Protein AF-A0A0G2FFY8-F1 (afdb_monomer)

Structure (mmCIF, N/CA/C/O backbone):
data_AF-A0A0G2FFY8-F1
#
_entry.id   AF-A0A0G2FFY8-F1
#
loop_
_atom_site.group_PDB
_atom_site.id
_atom_site.type_symbol
_atom_site.label_atom_id
_atom_site.label_alt_id
_atom_site.label_comp_id
_atom_site.label_asym_id
_atom_site.label_entity_id
_atom_site.label_seq_id
_atom_site.pdbx_PDB_ins_code
_atom_site.Cartn_x
_atom_site.Cartn_y
_atom_site.Cartn_z
_atom_site.occupancy
_atom_site.B_iso_or_equiv
_atom_site.auth_seq_id
_atom_site.auth_comp_id
_atom_site.auth_asym_id
_atom_site.auth_atom_id
_atom_site.pdbx_PDB_model_num
ATOM 1 N N . MET A 1 1 ? -23.238 0.020 -19.752 1.00 39.06 1 MET A N 1
ATOM 2 C CA . MET A 1 1 ? -22.380 1.046 -19.118 1.00 39.06 1 MET A CA 1
ATOM 3 C C . MET A 1 1 ? -23.199 2.324 -18.996 1.00 39.06 1 MET A C 1
ATOM 5 O O . MET A 1 1 ? -23.355 3.002 -19.997 1.00 39.06 1 MET A O 1
ATOM 9 N N . SER A 1 2 ? -23.805 2.617 -17.840 1.00 44.78 2 SER A N 1
ATOM 10 C CA . SER A 1 2 ? -24.573 3.869 -17.663 1.00 44.78 2 SER A CA 1
ATOM 11 C C . SER A 1 2 ? -24.628 4.350 -16.207 1.00 44.78 2 SER A C 1
ATOM 13 O O . SER A 1 2 ? -25.662 4.823 -15.741 1.00 44.78 2 SER A O 1
ATOM 15 N N . THR A 1 3 ? -23.545 4.201 -15.447 1.00 47.41 3 THR A N 1
ATOM 16 C CA . THR A 1 3 ? -23.545 4.598 -14.030 1.00 47.41 3 THR A CA 1
ATOM 17 C C . THR A 1 3 ? -23.132 6.046 -13.768 1.00 47.41 3 THR A C 1
ATOM 19 O O . THR A 1 3 ? -23.248 6.473 -12.627 1.00 47.41 3 THR A O 1
ATOM 22 N N . TYR A 1 4 ? -22.720 6.837 -14.771 1.00 46.56 4 TYR A N 1
ATOM 23 C CA . TYR A 1 4 ? -22.226 8.203 -14.523 1.00 46.56 4 TYR A CA 1
ATOM 24 C C . TYR A 1 4 ? -22.638 9.193 -15.626 1.00 46.56 4 TYR A C 1
ATOM 26 O O . TYR A 1 4 ? -21.914 9.394 -16.594 1.00 46.56 4 TYR A O 1
ATOM 34 N N . ASN A 1 5 ? -23.806 9.828 -15.469 1.00 45.94 5 ASN A N 1
ATOM 35 C CA . ASN A 1 5 ? -24.349 10.813 -16.423 1.00 45.94 5 ASN A CA 1
ATOM 36 C C . ASN A 1 5 ? -23.955 12.272 -16.124 1.00 45.94 5 ASN A C 1
ATOM 38 O O . ASN A 1 5 ? -24.333 13.167 -16.875 1.00 45.94 5 ASN A O 1
ATOM 42 N N . ASN A 1 6 ? -23.221 12.545 -15.042 1.00 48.56 6 ASN A N 1
ATOM 43 C CA . ASN A 1 6 ? -22.750 13.897 -14.746 1.00 48.56 6 ASN A CA 1
ATOM 44 C C . ASN A 1 6 ? -21.409 13.878 -13.987 1.00 48.56 6 ASN A C 1
ATOM 46 O O . ASN A 1 6 ? -21.404 13.888 -12.755 1.00 48.56 6 ASN A O 1
ATOM 50 N N . PRO A 1 7 ? -20.271 13.867 -14.700 1.00 49.72 7 PRO A N 1
ATOM 51 C CA . PRO A 1 7 ? -18.941 13.884 -14.088 1.00 49.72 7 PRO A CA 1
ATOM 52 C C . PRO A 1 7 ? -18.595 15.208 -13.382 1.00 49.72 7 PRO A C 1
ATOM 54 O O . PRO A 1 7 ? -17.598 15.265 -12.674 1.00 49.72 7 PRO A O 1
ATOM 57 N N . LEU A 1 8 ? -19.407 16.262 -13.535 1.00 45.41 8 LEU A N 1
ATOM 58 C CA . LEU A 1 8 ? -19.178 17.587 -12.940 1.00 45.41 8 LEU A CA 1
ATOM 59 C C . LEU A 1 8 ? -20.068 17.864 -11.713 1.00 45.41 8 LEU A C 1
ATOM 61 O O . LEU A 1 8 ? -20.008 18.943 -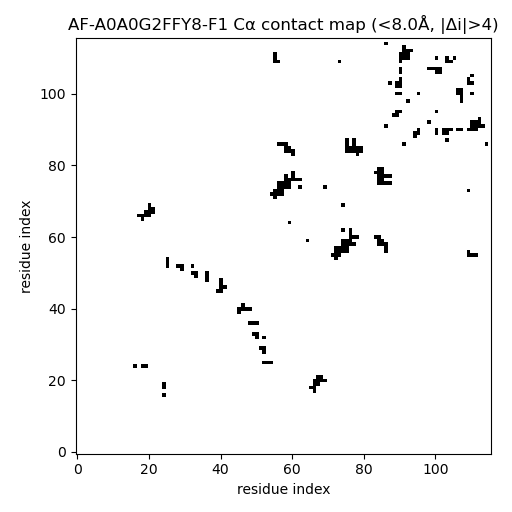11.132 1.00 45.41 8 LEU A O 1
ATOM 65 N N . GLY A 1 9 ? -20.902 16.899 -11.307 1.00 48.59 9 GLY A N 1
ATOM 66 C CA . GLY A 1 9 ? -21.777 17.008 -10.134 1.00 48.59 9 GLY A CA 1
ATOM 67 C C . GLY A 1 9 ? -21.099 16.706 -8.791 1.00 48.59 9 GLY A C 1
ATOM 68 O O . GLY A 1 9 ? -21.729 16.873 -7.746 1.00 48.59 9 GLY A O 1
ATOM 69 N N . PHE A 1 10 ? -19.838 16.264 -8.793 1.00 41.62 10 PHE A N 1
ATOM 70 C CA . PHE A 1 10 ? -19.089 15.954 -7.576 1.00 41.62 10 PHE A CA 1
ATOM 71 C C . PHE A 1 10 ? -18.700 17.250 -6.854 1.00 41.62 10 PHE A C 1
ATOM 73 O O . PHE A 1 10 ? -17.768 17.948 -7.237 1.00 41.62 10 PHE A O 1
ATOM 80 N N . LYS A 1 11 ? -19.445 17.590 -5.795 1.00 40.38 11 LYS A N 1
ATOM 81 C CA . LYS A 1 11 ? -19.189 18.768 -4.945 1.00 40.38 11 LYS A CA 1
ATOM 82 C C . LYS A 1 11 ? -18.080 18.563 -3.907 1.00 40.38 11 LYS A C 1
ATOM 84 O O . LYS A 1 11 ? -17.752 19.502 -3.193 1.00 40.38 11 LYS A O 1
ATOM 89 N N . ASN A 1 12 ? -17.498 17.368 -3.834 1.00 36.19 12 ASN A N 1
ATOM 90 C CA . ASN A 1 12 ? -16.335 17.077 -3.008 1.00 36.19 12 ASN A CA 1
ATOM 91 C C . ASN A 1 12 ? -15.179 16.668 -3.922 1.00 36.19 12 ASN A C 1
ATOM 93 O O . ASN A 1 12 ? -15.244 15.637 -4.580 1.00 36.19 12 ASN A O 1
ATOM 97 N N . TYR A 1 13 ? -14.116 17.472 -3.935 1.00 36.44 13 TYR A N 1
ATOM 98 C CA . TYR A 1 13 ? -12.822 17.118 -4.534 1.00 36.44 13 TYR A CA 1
ATOM 99 C C . TYR A 1 13 ? -12.031 16.107 -3.682 1.00 36.44 13 TYR A C 1
ATOM 101 O O . TYR A 1 13 ? -10.884 15.802 -3.990 1.00 36.44 13 TYR A O 1
ATOM 109 N N . GLY A 1 14 ? -12.621 15.578 -2.606 1.00 36.16 14 GLY A N 1
ATOM 110 C CA . GLY A 1 14 ? -12.133 14.350 -1.996 1.00 36.16 14 GLY A CA 1
ATOM 111 C C . GLY A 1 14 ? -12.527 13.220 -2.925 1.00 36.16 14 GLY A C 1
ATOM 112 O O . GLY A 1 14 ? -13.710 13.084 -3.222 1.00 36.16 14 GLY A O 1
ATOM 113 N N . TYR A 1 15 ? -11.555 12.464 -3.431 1.00 38.66 15 TYR A N 1
ATOM 114 C CA . TYR A 1 15 ? -11.848 11.254 -4.180 1.00 38.66 15 TYR A CA 1
ATOM 115 C C . TYR A 1 15 ? -12.873 10.437 -3.383 1.00 38.66 15 TYR A C 1
ATOM 117 O O . TYR A 1 15 ? -12.526 9.848 -2.361 1.00 38.66 15 TYR A O 1
ATOM 125 N N . ASP A 1 16 ? -14.119 10.372 -3.856 1.00 36.78 16 ASP A N 1
ATOM 126 C CA . ASP A 1 16 ? -15.026 9.277 -3.526 1.00 36.78 16 ASP A CA 1
ATOM 127 C C . ASP A 1 16 ? -14.430 8.062 -4.243 1.00 36.78 16 ASP A C 1
ATOM 129 O O . ASP A 1 16 ? -14.902 7.586 -5.279 1.00 36.78 16 ASP A O 1
ATOM 133 N N . GLN A 1 17 ? -13.297 7.585 -3.723 1.00 44.06 17 GLN A N 1
ATOM 134 C CA . GLN A 1 17 ? -12.929 6.204 -3.895 1.00 44.06 17 GLN A CA 1
ATOM 135 C C . GLN A 1 17 ? -14.059 5.468 -3.191 1.00 44.06 17 GLN A C 1
ATOM 137 O O . GLN A 1 17 ? -14.030 5.247 -1.986 1.00 44.06 17 GLN A O 1
ATOM 142 N N . LEU A 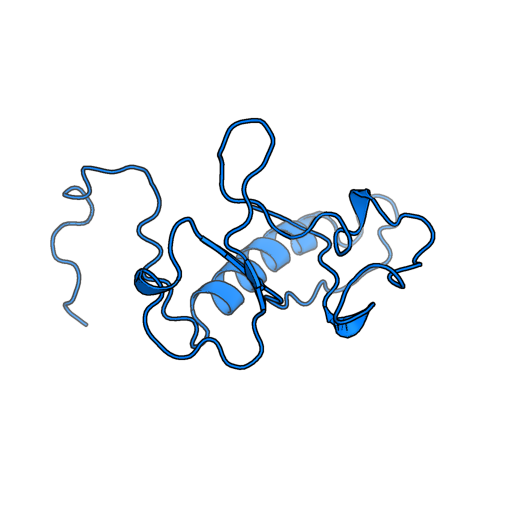1 18 ? -15.108 5.129 -3.938 1.00 40.41 18 LEU A N 1
ATOM 143 C CA . LEU A 1 18 ? -15.904 3.967 -3.604 1.00 40.41 18 LEU A CA 1
ATOM 144 C C . LEU A 1 18 ? -14.882 2.833 -3.602 1.00 40.41 18 LEU A C 1
ATOM 146 O O . LEU A 1 18 ? -14.530 2.308 -4.662 1.00 40.41 18 LEU A O 1
ATOM 150 N N . VAL A 1 19 ? -14.298 2.573 -2.429 1.00 51.59 19 VAL A N 1
ATOM 151 C CA . VAL A 1 19 ? -13.320 1.519 -2.207 1.00 51.59 19 VAL A CA 1
ATOM 152 C C . VAL A 1 19 ? -14.110 0.223 -2.286 1.00 51.59 19 VAL A C 1
ATOM 154 O O . VAL A 1 19 ? -14.403 -0.414 -1.286 1.00 51.59 19 VAL A O 1
ATOM 157 N N . ASP A 1 20 ? -14.502 -0.162 -3.499 1.00 46.72 20 ASP A N 1
ATOM 158 C CA . ASP A 1 20 ? -14.717 -1.562 -3.796 1.00 46.72 20 ASP A CA 1
ATOM 159 C C . ASP A 1 20 ? -13.327 -2.195 -3.753 1.00 46.72 20 ASP A C 1
ATOM 161 O O . ASP A 1 20 ? -12.553 -2.167 -4.719 1.00 46.72 20 ASP A O 1
ATOM 165 N N . ILE A 1 21 ? -12.988 -2.701 -2.565 1.00 52.56 21 ILE A N 1
ATOM 166 C CA . ILE A 1 21 ? -11.700 -3.318 -2.230 1.00 52.56 21 ILE A CA 1
ATOM 167 C C . ILE A 1 21 ? -11.387 -4.490 -3.183 1.00 52.56 21 ILE A C 1
ATOM 169 O O . ILE A 1 21 ? -10.237 -4.907 -3.297 1.00 52.56 21 ILE A O 1
ATOM 173 N N . LYS A 1 22 ? -12.365 -4.982 -3.961 1.00 51.00 22 LYS A N 1
ATOM 174 C CA . LYS A 1 22 ? -12.217 -6.119 -4.883 1.00 51.00 22 LYS A CA 1
ATOM 175 C C . LYS A 1 22 ? -11.363 -5.879 -6.137 1.00 51.00 22 LYS A C 1
ATOM 177 O O . LYS A 1 22 ? -11.325 -6.749 -7.001 1.00 51.00 22 LYS A O 1
ATOM 182 N N . GLY A 1 23 ? -10.623 -4.772 -6.235 1.00 56.19 23 GLY A N 1
ATOM 183 C CA . GLY A 1 23 ? -9.436 -4.727 -7.106 1.00 56.19 23 GLY A CA 1
ATOM 184 C C . GLY A 1 23 ? -9.330 -3.549 -8.068 1.00 56.19 23 GLY A C 1
ATOM 185 O O . GLY A 1 23 ? -8.307 -3.422 -8.739 1.00 56.19 23 GLY A O 1
ATOM 186 N N . ARG A 1 24 ? -10.314 -2.641 -8.117 1.00 68.31 24 ARG A N 1
ATOM 187 C CA . ARG A 1 24 ? -10.196 -1.450 -8.978 1.00 68.31 24 ARG A CA 1
ATOM 188 C C . ARG A 1 24 ? -9.083 -0.517 -8.509 1.00 68.31 24 ARG A C 1
ATOM 190 O O . ARG A 1 24 ? -8.286 -0.086 -9.333 1.00 68.31 24 ARG A O 1
ATOM 197 N N . ILE A 1 25 ? -8.965 -0.272 -7.203 1.00 77.12 25 ILE A N 1
ATOM 198 C CA . ILE A 1 25 ? -7.925 0.626 -6.677 1.00 77.12 25 ILE A CA 1
ATOM 199 C C . ILE A 1 25 ? -6.528 0.048 -6.887 1.00 77.12 25 ILE A C 1
ATOM 201 O O . ILE A 1 25 ? -5.680 0.744 -7.429 1.00 77.12 25 ILE A O 1
ATOM 205 N N . ALA A 1 26 ? -6.302 -1.228 -6.557 1.00 78.56 26 ALA A N 1
ATOM 206 C CA . ALA A 1 26 ? -5.008 -1.868 -6.798 1.00 78.56 26 ALA A CA 1
ATOM 207 C C . ALA A 1 26 ? -4.605 -1.793 -8.283 1.00 78.56 26 ALA A C 1
ATOM 209 O O . ALA A 1 26 ? -3.469 -1.449 -8.586 1.00 78.56 26 ALA A O 1
ATOM 210 N N . SER A 1 27 ? -5.549 -2.018 -9.208 1.00 82.25 27 SER A N 1
ATOM 211 C CA . SER A 1 27 ? -5.281 -1.914 -10.650 1.00 82.25 27 SER A CA 1
ATOM 212 C C . SER A 1 27 ? -4.957 -0.488 -11.117 1.00 82.25 27 SER A C 1
ATOM 214 O O . SER A 1 27 ? -4.055 -0.295 -11.928 1.00 82.25 27 SER A O 1
ATOM 216 N N . VAL A 1 28 ? -5.650 0.527 -10.587 1.00 85.62 28 VAL A N 1
ATOM 217 C CA . VAL A 1 28 ? -5.386 1.935 -10.920 1.00 85.62 28 VAL A CA 1
ATOM 218 C C . VAL A 1 28 ? -4.056 2.392 -10.327 1.00 85.62 28 VAL A C 1
ATOM 220 O O . VAL A 1 28 ? -3.295 3.064 -11.018 1.00 85.62 28 VAL A O 1
ATOM 223 N N . LEU A 1 29 ? -3.748 1.996 -9.089 1.00 85.31 29 LEU A N 1
ATOM 224 C CA . LEU A 1 29 ? -2.462 2.279 -8.452 1.00 85.31 29 LEU A CA 1
ATOM 225 C C . LEU A 1 29 ? -1.307 1.609 -9.198 1.00 85.31 29 LEU A C 1
ATOM 227 O O . LEU A 1 29 ? -0.297 2.267 -9.429 1.00 85.31 29 LEU A O 1
ATOM 231 N N . GLN A 1 30 ? -1.476 0.353 -9.629 1.00 87.38 30 GLN A N 1
ATOM 232 C CA . GLN A 1 30 ? -0.506 -0.328 -10.486 1.00 87.38 30 GLN A CA 1
ATOM 233 C C . GLN A 1 30 ? -0.291 0.458 -11.780 1.00 87.38 30 GLN A C 1
ATOM 235 O O . GLN A 1 30 ? 0.838 0.800 -12.091 1.00 87.38 30 GLN A O 1
ATOM 240 N N . CYS A 1 31 ? -1.362 0.839 -12.483 1.00 89.00 31 CYS A N 1
ATOM 241 C CA . CYS A 1 31 ? -1.249 1.602 -13.727 1.00 89.00 31 CYS A CA 1
ATOM 242 C C . CYS A 1 31 ? -0.555 2.961 -13.530 1.00 89.00 31 CYS A C 1
ATOM 244 O O . CYS A 1 31 ? 0.213 3.397 -14.386 1.00 89.00 31 CYS A O 1
ATOM 246 N N . GLN A 1 32 ? -0.810 3.651 -12.415 1.00 88.12 32 GLN A N 1
ATOM 247 C CA . GLN A 1 32 ? -0.104 4.893 -12.095 1.00 88.12 32 GLN A CA 1
ATOM 248 C C . GLN A 1 32 ? 1.382 4.652 -11.803 1.00 88.12 32 GLN A C 1
ATOM 250 O O . GLN A 1 32 ? 2.215 5.408 -12.301 1.00 88.12 32 GLN A O 1
ATOM 255 N N . HIS A 1 33 ? 1.717 3.598 -11.054 1.00 86.69 33 HIS A N 1
ATOM 256 C CA . HIS A 1 33 ? 3.106 3.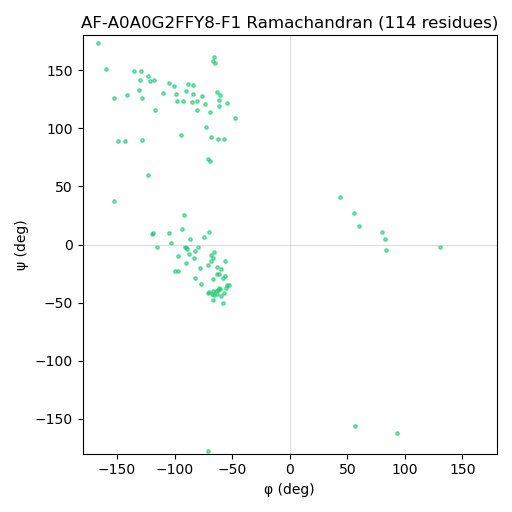208 -10.811 1.00 86.69 33 HIS A CA 1
ATOM 257 C C . HIS A 1 33 ? 3.820 2.793 -12.095 1.00 86.69 33 HIS A C 1
ATOM 259 O O . HIS A 1 33 ? 4.956 3.203 -12.295 1.00 86.69 33 HIS A O 1
ATOM 265 N N . ASP A 1 34 ? 3.159 2.060 -12.990 1.00 89.19 34 ASP A N 1
ATOM 266 C CA . ASP A 1 34 ? 3.732 1.642 -14.271 1.00 89.19 34 ASP A CA 1
ATOM 267 C C . ASP A 1 34 ? 4.123 2.859 -15.114 1.00 89.19 34 ASP A C 1
ATOM 269 O O . ASP A 1 34 ? 5.242 2.921 -15.610 1.00 89.19 34 ASP A O 1
ATOM 273 N N . LYS A 1 35 ? 3.267 3.887 -15.185 1.00 89.88 35 LYS A N 1
ATOM 274 C CA . LYS A 1 35 ? 3.591 5.143 -15.889 1.00 89.88 35 LYS A CA 1
ATOM 275 C C . LYS A 1 35 ? 4.797 5.869 -15.296 1.00 89.88 35 LYS A C 1
ATOM 277 O O . LYS A 1 35 ? 5.567 6.487 -16.023 1.00 89.88 35 LYS A O 1
ATOM 282 N N . TRP A 1 36 ? 4.946 5.839 -13.975 1.00 86.88 36 TRP A N 1
ATOM 283 C CA . TRP A 1 36 ? 6.112 6.422 -13.313 1.00 86.88 36 TRP A CA 1
ATOM 284 C C . TRP A 1 36 ? 7.376 5.586 -13.566 1.00 86.88 36 TRP A C 1
ATOM 286 O O . TRP A 1 36 ? 8.429 6.134 -13.890 1.00 86.88 36 TRP A O 1
ATOM 296 N N . MET A 1 37 ? 7.254 4.259 -13.507 1.00 87.94 37 MET A N 1
ATOM 297 C CA . MET A 1 37 ? 8.328 3.312 -13.805 1.00 87.94 37 MET A CA 1
ATOM 298 C C . MET A 1 37 ? 8.800 3.412 -15.255 1.00 87.94 37 MET A C 1
ATOM 300 O O . MET A 1 37 ? 10.001 3.379 -15.486 1.00 87.94 37 MET A O 1
ATOM 304 N N . GLU A 1 38 ? 7.901 3.600 -16.223 1.00 89.19 38 GLU A N 1
ATOM 305 C CA . GLU A 1 38 ? 8.250 3.816 -17.635 1.00 89.19 38 GLU A CA 1
ATOM 306 C C . GLU A 1 38 ? 9.227 4.983 -17.824 1.00 89.19 38 GLU A C 1
ATOM 308 O O . GLU A 1 38 ? 10.102 4.916 -18.683 1.00 89.19 38 GLU A O 1
ATOM 313 N N . TRP A 1 39 ? 9.114 6.036 -17.007 1.00 87.62 39 TRP A N 1
ATOM 314 C CA . TRP A 1 39 ? 10.044 7.163 -17.047 1.00 87.62 39 TRP A CA 1
ATOM 315 C C . TRP A 1 39 ? 11.386 6.855 -16.366 1.00 87.62 39 TRP A C 1
ATOM 317 O O . TRP A 1 39 ? 12.426 7.347 -16.799 1.00 87.62 39 TRP A O 1
ATOM 327 N N . LEU A 1 40 ? 11.374 6.042 -15.306 1.00 86.25 40 LEU A N 1
ATOM 328 C CA . LEU A 1 40 ? 12.575 5.693 -14.543 1.00 86.25 40 LEU A CA 1
ATOM 329 C C . LEU A 1 40 ? 13.407 4.572 -15.164 1.00 86.25 40 LEU A C 1
ATOM 331 O O . LEU A 1 40 ? 14.620 4.528 -14.958 1.00 86.25 40 LEU A O 1
ATOM 335 N N . ILE A 1 41 ? 12.789 3.648 -15.898 1.00 86.81 41 ILE A N 1
ATOM 336 C CA . ILE A 1 41 ? 13.494 2.514 -16.497 1.00 86.81 41 ILE A CA 1
ATOM 337 C C . ILE A 1 41 ? 14.550 3.037 -17.478 1.00 86.81 41 ILE A C 1
ATOM 339 O O . ILE A 1 41 ? 14.251 3.702 -18.466 1.00 86.81 41 ILE A O 1
ATOM 343 N N . GLY A 1 42 ? 15.814 2.715 -17.195 1.00 81.50 42 GLY A N 1
ATOM 344 C CA . GLY A 1 42 ? 16.961 3.165 -17.987 1.00 81.50 42 GLY A CA 1
ATOM 345 C C . GLY A 1 42 ? 17.484 4.561 -17.629 1.00 81.50 42 GLY A C 1
ATOM 346 O O . GLY A 1 42 ? 18.534 4.953 -18.140 1.00 81.50 42 GLY A O 1
ATOM 347 N N . PHE A 1 43 ? 16.822 5.288 -16.726 1.00 90.06 43 PHE A N 1
ATOM 348 C CA . PHE A 1 43 ? 17.323 6.538 -16.160 1.00 90.06 43 PHE A CA 1
ATOM 349 C C . PHE A 1 43 ? 18.260 6.260 -14.973 1.00 90.06 43 PHE A C 1
ATOM 351 O O . PHE A 1 43 ? 17.987 5.386 -14.160 1.00 90.06 43 PHE A O 1
ATOM 358 N N . ASP A 1 44 ? 19.386 6.975 -14.884 1.00 89.19 44 ASP A N 1
ATOM 359 C CA . ASP A 1 44 ? 20.349 6.949 -13.760 1.00 89.19 44 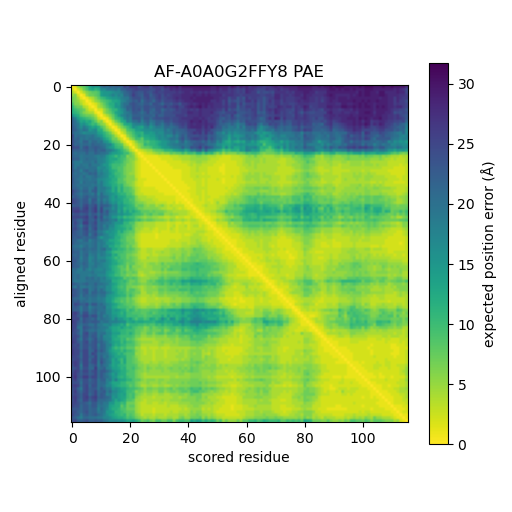ASP A CA 1
ATOM 360 C C . ASP A 1 44 ? 20.701 5.555 -13.189 1.00 89.19 44 ASP A C 1
ATOM 362 O O . ASP A 1 44 ? 20.796 5.345 -11.982 1.00 89.19 44 ASP A O 1
ATOM 366 N N . LYS A 1 45 ? 20.880 4.560 -14.072 1.00 85.81 45 LYS A N 1
ATOM 367 C CA . LYS A 1 45 ? 21.159 3.158 -13.694 1.00 85.81 45 LYS A CA 1
ATOM 368 C C . LYS A 1 45 ? 20.110 2.548 -12.750 1.00 85.81 45 LYS A C 1
ATOM 370 O O . LYS A 1 45 ? 20.427 1.619 -12.004 1.00 85.81 45 LYS A O 1
ATOM 375 N N . PHE A 1 46 ? 18.872 3.035 -12.796 1.00 85.44 46 PHE A N 1
ATOM 376 C CA . PHE A 1 46 ? 17.760 2.466 -12.052 1.00 85.44 46 PHE A CA 1
ATOM 377 C C . PHE A 1 46 ? 17.620 0.972 -12.376 1.00 85.44 46 PHE A C 1
ATOM 379 O O . PHE A 1 46 ? 17.510 0.574 -13.537 1.00 85.44 46 PHE A O 1
ATOM 386 N N . SER A 1 47 ? 17.702 0.135 -11.343 1.00 84.88 47 SER A N 1
ATOM 387 C CA . SER A 1 47 ? 17.954 -1.305 -11.471 1.00 84.88 47 SER A CA 1
ATOM 388 C C . SER A 1 47 ? 16.699 -2.157 -11.659 1.00 84.88 47 SER A C 1
ATOM 390 O O . SER A 1 47 ? 16.813 -3.355 -11.921 1.00 84.88 47 SER A O 1
ATOM 392 N N . TYR A 1 48 ? 15.509 -1.571 -11.520 1.00 84.75 48 TYR A N 1
ATOM 393 C CA . TYR A 1 48 ? 14.243 -2.296 -11.575 1.00 84.75 48 TYR A CA 1
ATOM 394 C C . TYR A 1 48 ? 13.559 -2.140 -12.932 1.00 84.75 48 TYR A C 1
ATOM 396 O O . TYR A 1 48 ? 13.458 -1.040 -13.468 1.00 84.75 48 TYR A O 1
ATOM 404 N N . SER A 1 49 ? 13.036 -3.248 -13.460 1.00 87.06 49 SER A N 1
ATOM 405 C CA . SER A 1 49 ? 12.254 -3.294 -14.705 1.00 87.06 49 SER A CA 1
ATOM 406 C C . SER A 1 49 ? 10.738 -3.274 -14.482 1.00 87.06 49 SER A C 1
ATOM 408 O O . SER A 1 49 ? 9.977 -3.138 -15.434 1.00 87.06 49 SER A O 1
ATOM 410 N N . SER A 1 50 ? 10.290 -3.426 -13.235 1.00 86.44 50 SER A N 1
ATOM 411 C CA . SER A 1 50 ? 8.881 -3.389 -12.837 1.00 86.44 50 SER A CA 1
ATOM 412 C C . SER A 1 50 ? 8.765 -3.104 -11.342 1.00 86.44 50 SER A C 1
ATOM 414 O O . SER A 1 50 ? 9.638 -3.527 -10.583 1.00 86.44 50 SER A O 1
ATOM 416 N N . ALA A 1 51 ? 7.670 -2.474 -10.917 1.00 85.06 51 ALA A N 1
ATOM 417 C CA . ALA A 1 51 ? 7.324 -2.292 -9.509 1.00 85.06 51 ALA A CA 1
ATOM 418 C C . ALA A 1 51 ? 5.879 -2.764 -9.264 1.00 85.06 51 ALA A C 1
ATOM 420 O O . ALA A 1 51 ? 4.934 -1.990 -9.432 1.00 85.06 51 ALA A O 1
ATOM 421 N N . PRO A 1 52 ? 5.676 -4.051 -8.927 1.00 88.19 52 PRO A N 1
ATOM 422 C CA . PRO A 1 52 ? 4.354 -4.567 -8.597 1.00 88.19 52 PRO A CA 1
ATOM 423 C C . PRO A 1 52 ? 3.790 -3.883 -7.347 1.00 88.19 52 PRO A C 1
ATOM 425 O O . PRO A 1 52 ? 4.445 -3.816 -6.309 1.00 88.19 52 PRO A O 1
ATOM 428 N N . VAL A 1 53 ? 2.552 -3.419 -7.437 1.00 86.44 53 VAL A N 1
ATOM 429 C CA . VAL A 1 53 ? 1.823 -2.746 -6.368 1.00 86.44 53 VAL A CA 1
ATOM 430 C C . VAL A 1 53 ? 0.900 -3.742 -5.685 1.00 86.44 53 VAL A C 1
ATOM 432 O O . VAL A 1 53 ? 0.082 -4.417 -6.312 1.00 86.44 53 VAL A O 1
ATOM 435 N N . LYS A 1 54 ? 0.985 -3.786 -4.357 1.00 86.62 54 LYS A N 1
ATOM 436 C CA . LYS A 1 54 ? 0.079 -4.545 -3.501 1.00 86.62 54 LYS A CA 1
ATOM 437 C C . LYS A 1 54 ? -0.469 -3.627 -2.422 1.00 86.62 54 LYS A C 1
ATOM 439 O O . LYS A 1 54 ? 0.285 -3.035 -1.660 1.00 86.62 54 LYS A O 1
ATOM 444 N N . VAL A 1 55 ? -1.792 -3.563 -2.316 1.00 85.69 55 VAL A N 1
ATOM 445 C CA . VAL A 1 55 ? -2.445 -2.855 -1.213 1.00 85.69 55 VAL A CA 1
ATOM 446 C C . VAL A 1 55 ? -2.442 -3.764 0.012 1.00 85.69 55 VAL A C 1
ATOM 448 O O . VAL A 1 55 ? -3.042 -4.840 -0.011 1.00 85.69 55 VAL A O 1
ATOM 451 N N . VAL A 1 56 ? -1.737 -3.353 1.065 1.00 87.69 56 VAL A N 1
ATOM 452 C CA . VAL A 1 56 ? -1.611 -4.125 2.312 1.00 87.69 56 VAL A CA 1
ATOM 453 C C . VAL A 1 56 ? -2.539 -3.630 3.418 1.00 87.69 56 VAL A C 1
ATOM 455 O O . VAL A 1 56 ? -2.906 -4.422 4.278 1.00 87.69 56 VAL A O 1
ATOM 458 N N . GLY A 1 57 ? -2.994 -2.377 3.369 1.00 86.06 57 GLY A N 1
ATOM 459 C CA . GLY A 1 57 ? -3.896 -1.831 4.378 1.00 86.06 57 GLY A CA 1
ATOM 460 C C . GLY A 1 57 ? -4.551 -0.511 3.983 1.00 86.06 57 GLY A C 1
ATOM 461 O O . GLY A 1 57 ? -4.236 0.055 2.938 1.00 86.06 57 GLY A O 1
ATOM 462 N N . TRP A 1 58 ? -5.487 -0.065 4.821 1.00 85.62 58 TRP A N 1
ATOM 463 C CA . TRP A 1 58 ? -6.266 1.163 4.669 1.00 85.62 58 TRP A CA 1
ATOM 464 C C . TRP A 1 58 ? -6.466 1.845 6.014 1.00 85.62 58 TRP A C 1
ATOM 466 O O . TRP A 1 58 ? -6.969 1.225 6.950 1.00 85.62 58 TRP A O 1
ATOM 476 N N . ALA A 1 59 ? -6.152 3.136 6.080 1.00 86.12 59 ALA A N 1
ATOM 477 C CA . ALA A 1 59 ? -6.492 3.977 7.216 1.00 86.12 59 ALA A CA 1
ATOM 478 C C . ALA A 1 59 ? -7.839 4.669 6.986 1.00 86.12 59 ALA A C 1
ATOM 480 O O . ALA A 1 59 ? -8.035 5.368 5.994 1.00 86.12 59 ALA A O 1
ATOM 481 N N . VAL A 1 60 ? -8.783 4.471 7.903 1.00 83.94 60 VAL A N 1
ATOM 482 C CA .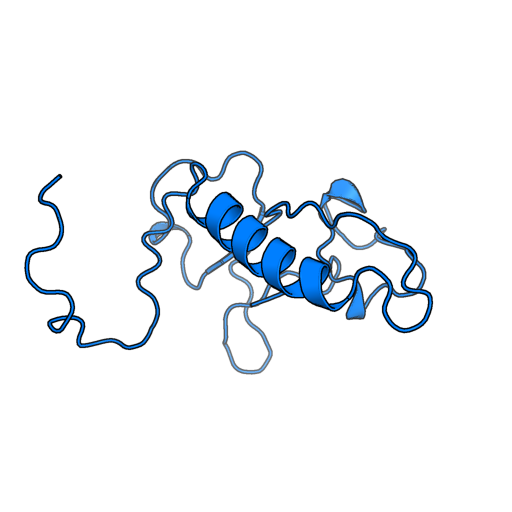 VAL A 1 60 ? -10.123 5.063 7.847 1.00 83.94 60 VAL A CA 1
ATOM 483 C C . VAL A 1 60 ? -10.526 5.612 9.203 1.00 83.94 60 VAL A C 1
ATOM 485 O O . VAL A 1 60 ? -10.161 5.086 10.250 1.00 83.94 60 VAL A O 1
ATOM 488 N N . ARG A 1 61 ? -11.344 6.667 9.203 1.00 81.88 61 ARG A N 1
ATOM 489 C CA . ARG A 1 61 ? -11.890 7.219 10.454 1.00 81.88 61 ARG A CA 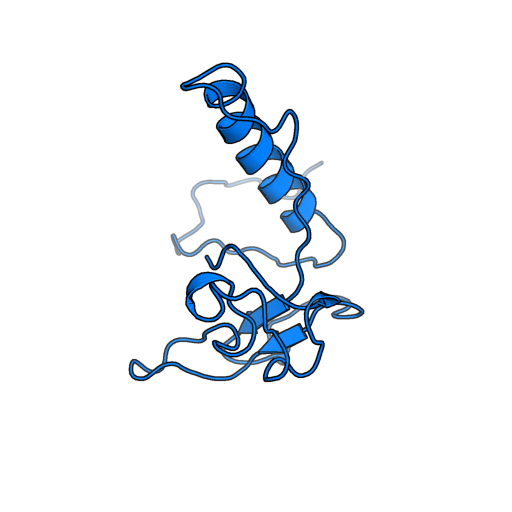1
ATOM 490 C C . ARG A 1 61 ? -12.855 6.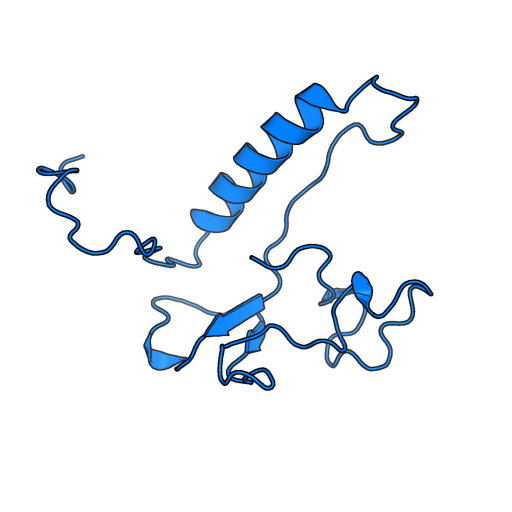259 11.155 1.00 81.88 61 ARG A C 1
ATOM 492 O O . ARG A 1 61 ? -13.010 6.332 12.367 1.00 81.88 61 ARG A O 1
ATOM 499 N N . ASP A 1 62 ? -13.534 5.426 10.369 1.00 81.75 62 ASP A N 1
ATOM 500 C CA . ASP A 1 62 ? -14.529 4.452 10.803 1.00 81.75 62 ASP A CA 1
ATOM 501 C C . ASP A 1 62 ? -14.553 3.305 9.785 1.00 81.75 62 ASP A C 1
ATOM 503 O O . ASP A 1 62 ? -14.717 3.533 8.583 1.00 81.75 62 ASP A O 1
ATOM 507 N N . GLN A 1 63 ? -14.381 2.075 10.266 1.00 81.31 63 GLN A N 1
ATOM 508 C CA . GLN A 1 63 ? -14.377 0.867 9.444 1.00 81.31 63 GLN A CA 1
ATOM 509 C C . GLN A 1 63 ? -15.722 0.629 8.743 1.00 81.31 63 GLN A C 1
ATOM 511 O O . GLN A 1 63 ? -15.742 0.040 7.664 1.00 81.31 63 GLN A O 1
ATOM 516 N N . ASN A 1 64 ? -16.829 1.142 9.288 1.00 82.06 64 ASN A N 1
ATOM 517 C CA . ASN A 1 64 ? -18.160 1.020 8.685 1.00 82.06 64 ASN A CA 1
ATOM 518 C C . ASN A 1 64 ? -18.307 1.785 7.358 1.00 82.06 64 ASN A C 1
ATOM 520 O O . ASN A 1 64 ? -19.298 1.611 6.652 1.00 82.06 64 ASN A O 1
ATOM 524 N N . LEU A 1 65 ? -17.342 2.642 7.013 1.00 79.62 65 LEU A N 1
ATOM 525 C CA . LEU A 1 65 ? -17.302 3.338 5.725 1.00 79.62 65 LEU A CA 1
ATOM 526 C C . LEU A 1 65 ? -16.804 2.435 4.591 1.00 79.62 65 LEU A C 1
ATOM 528 O O . LEU A 1 65 ? -17.058 2.730 3.424 1.00 79.62 65 LEU A O 1
ATOM 532 N N . LEU A 1 66 ? -16.098 1.350 4.921 1.00 76.44 66 LEU A N 1
ATOM 533 C CA . LEU A 1 66 ? -15.606 0.400 3.934 1.00 76.44 66 LEU A CA 1
ATOM 534 C C . LEU A 1 66 ? -16.755 -0.479 3.445 1.00 76.44 66 LEU A C 1
ATOM 536 O O . LEU A 1 66 ? -17.474 -1.099 4.228 1.00 76.44 66 LEU A O 1
ATOM 540 N N . GLN A 1 67 ? -16.906 -0.555 2.126 1.00 75.31 67 GLN A N 1
ATOM 541 C CA . GLN A 1 67 ? -17.868 -1.435 1.477 1.00 75.31 67 GLN A CA 1
ATOM 542 C C . GLN A 1 67 ? -17.134 -2.629 0.859 1.00 75.31 67 GLN A C 1
ATOM 544 O O . GLN A 1 67 ? -16.075 -2.489 0.254 1.00 75.31 67 GLN A O 1
ATOM 549 N N . GLY A 1 68 ? -17.708 -3.826 0.990 1.00 74.12 68 GLY A N 1
ATOM 550 C CA . GLY A 1 68 ? -17.105 -5.057 0.475 1.00 74.12 68 GLY A CA 1
ATOM 551 C C . GLY A 1 68 ? -16.249 -5.798 1.505 1.00 74.12 68 GLY A C 1
ATOM 552 O O . GLY A 1 68 ? -16.403 -5.630 2.710 1.00 74.12 68 GLY A O 1
ATOM 553 N N . SER A 1 69 ? -15.396 -6.706 1.023 1.00 77.38 69 SER A N 1
ATOM 554 C CA . SER A 1 69 ? -14.562 -7.539 1.895 1.00 77.38 69 SER A CA 1
ATOM 555 C C . SER A 1 69 ? -13.231 -6.856 2.178 1.00 77.38 69 SER A C 1
ATOM 557 O O . SER A 1 69 ? -12.540 -6.454 1.249 1.00 77.38 69 SER A O 1
ATOM 559 N N . THR A 1 70 ? -12.848 -6.813 3.451 1.00 80.25 70 THR A N 1
ATOM 560 C CA . THR A 1 70 ? -11.523 -6.381 3.917 1.00 80.25 70 THR A CA 1
ATOM 561 C C . THR A 1 70 ? -10.558 -7.558 4.096 1.00 80.25 70 THR A C 1
ATOM 563 O O . THR A 1 70 ? -9.507 -7.430 4.718 1.00 80.25 70 THR A O 1
ATOM 566 N N . SER A 1 71 ? -10.898 -8.743 3.581 1.00 81.81 71 SER A N 1
ATOM 567 C CA . SER A 1 71 ? -10.047 -9.923 3.723 1.00 81.81 71 SER A CA 1
ATOM 568 C C . SER A 1 71 ? -8.688 -9.691 3.061 1.00 81.81 71 SER A C 1
ATOM 570 O O . SER A 1 71 ? -8.612 -9.390 1.872 1.00 81.81 71 SER A O 1
ATOM 572 N N . GLY A 1 72 ? -7.609 -9.867 3.824 1.00 78.94 72 GLY A N 1
ATOM 573 C CA . GLY A 1 72 ? -6.242 -9.704 3.329 1.00 78.94 72 GLY A CA 1
ATOM 574 C C . GLY A 1 72 ? -5.729 -8.261 3.298 1.00 78.94 72 GLY A C 1
ATOM 575 O O . GLY A 1 72 ? -4.590 -8.056 2.878 1.00 78.94 72 GLY A O 1
ATOM 576 N N . ILE A 1 73 ? -6.490 -7.280 3.793 1.00 82.31 73 ILE A N 1
ATOM 577 C CA . ILE A 1 73 ? -6.031 -5.903 4.036 1.00 82.31 73 ILE A CA 1
ATOM 578 C C . ILE A 1 73 ? -6.121 -5.573 5.529 1.00 82.31 73 ILE A C 1
ATOM 580 O O . ILE A 1 73 ? -7.052 -5.995 6.210 1.00 82.31 73 ILE A O 1
ATOM 584 N N . ASP A 1 74 ? -5.144 -4.833 6.037 1.00 85.62 74 ASP A N 1
ATOM 585 C CA . ASP A 1 74 ? -5.155 -4.359 7.415 1.00 85.62 74 ASP A CA 1
ATOM 586 C C . ASP A 1 74 ? -5.953 -3.061 7.459 1.00 85.62 74 ASP A C 1
ATOM 588 O O . ASP A 1 74 ? -5.658 -2.117 6.729 1.00 85.62 74 ASP A O 1
ATOM 592 N N . VAL A 1 75 ? -7.002 -3.020 8.275 1.00 86.12 75 VAL A N 1
ATOM 593 C CA . VAL A 1 75 ? -7.799 -1.805 8.454 1.00 86.12 75 VAL A CA 1
ATOM 594 C C . VAL A 1 75 ? -7.335 -1.103 9.717 1.00 86.12 75 VAL A C 1
ATOM 596 O O . VAL A 1 75 ? -7.341 -1.673 10.807 1.00 86.12 75 VAL A O 1
ATOM 599 N N . TYR A 1 76 ? -6.940 0.147 9.548 1.00 83.12 76 TYR A N 1
ATOM 600 C CA . TYR A 1 76 ? -6.388 1.001 10.578 1.00 83.12 76 TYR A CA 1
ATOM 601 C C . TYR A 1 76 ? -7.388 2.108 10.909 1.00 83.12 76 TYR A C 1
ATOM 603 O O . TYR A 1 76 ? -7.905 2.780 10.018 1.00 83.12 76 TYR A O 1
ATOM 611 N N . THR A 1 77 ? -7.667 2.306 12.195 1.00 84.19 77 THR A N 1
ATOM 612 C CA . THR A 1 77 ? -8.496 3.420 12.692 1.00 84.19 77 THR A CA 1
ATOM 613 C C . THR A 1 77 ? -7.727 4.341 13.637 1.00 84.19 77 THR A C 1
ATOM 615 O O . THR A 1 77 ? -8.324 5.192 14.300 1.00 84.19 77 THR A O 1
ATOM 618 N N . ASN A 1 78 ? -6.405 4.161 13.739 1.00 76.50 78 ASN A N 1
ATOM 619 C CA . ASN A 1 78 ? -5.531 5.072 14.467 1.00 76.50 78 ASN A CA 1
ATOM 620 C C . ASN A 1 78 ? -5.509 6.443 13.796 1.00 76.50 78 ASN A C 1
ATOM 622 O O . ASN A 1 78 ? -5.804 6.598 12.609 1.00 76.50 78 ASN A O 1
ATOM 626 N N . LYS A 1 79 ? -5.169 7.437 14.609 1.00 79.69 79 LYS A N 1
ATOM 627 C CA . LYS A 1 79 ? -5.026 8.823 14.199 1.00 79.69 79 LYS A CA 1
ATOM 628 C C . LYS A 1 79 ? -3.630 9.305 14.550 1.00 79.69 79 LYS A C 1
ATOM 630 O O . LYS A 1 79 ? -3.101 8.903 15.588 1.00 79.69 79 LYS A O 1
ATOM 635 N N . ASP A 1 80 ? -3.080 10.161 13.708 1.00 76.19 80 ASP A N 1
ATOM 636 C CA . ASP A 1 80 ? -1.848 10.884 13.993 1.00 76.19 80 ASP A CA 1
ATOM 637 C C . ASP A 1 80 ? -2.068 11.969 15.070 1.00 76.19 80 ASP A C 1
ATOM 639 O O . ASP A 1 80 ? -3.164 12.143 15.621 1.00 76.19 80 ASP A O 1
ATOM 643 N N . SER A 1 81 ? -1.015 12.732 15.377 1.00 77.25 81 SER A N 1
ATOM 644 C CA . SER A 1 81 ? -1.077 13.848 16.331 1.00 77.25 81 SER A CA 1
ATOM 645 C C . SER A 1 81 ? -2.020 14.980 15.897 1.00 77.25 81 SER A C 1
ATOM 647 O O . SER A 1 81 ? -2.455 15.766 16.741 1.00 77.25 81 SER A O 1
ATOM 649 N N . GLY A 1 82 ? -2.366 15.051 14.608 1.00 76.56 82 GLY A N 1
ATOM 650 C CA . GLY A 1 82 ? -3.340 15.971 14.025 1.00 76.56 82 GLY A CA 1
ATOM 651 C C . GLY A 1 82 ? -4.774 15.429 13.994 1.00 76.56 82 GLY A C 1
ATOM 652 O O . GLY A 1 82 ? -5.687 16.146 13.582 1.00 76.56 82 GLY A O 1
ATOM 653 N N . GLY A 1 83 ? -5.007 14.192 14.442 1.00 76.12 83 GLY A N 1
ATOM 654 C CA . GLY A 1 83 ? -6.323 13.557 14.420 1.00 76.12 83 GLY A CA 1
ATOM 655 C C . GLY A 1 83 ? -6.724 12.976 13.057 1.00 76.12 83 GLY A C 1
ATOM 656 O O . GLY A 1 83 ? -7.892 12.602 12.889 1.00 76.12 83 GLY A O 1
ATOM 657 N N . ILE A 1 84 ? -5.794 12.898 12.103 1.00 77.31 84 ILE A N 1
ATOM 658 C CA . ILE A 1 84 ? -5.997 12.362 10.753 1.00 77.31 84 ILE A CA 1
ATOM 659 C C . ILE A 1 84 ? -5.732 10.860 10.779 1.00 77.31 84 ILE A C 1
ATOM 661 O O . ILE A 1 84 ? -4.803 10.399 11.435 1.00 77.31 84 ILE A O 1
ATOM 665 N N . SER A 1 85 ? -6.568 10.079 10.095 1.00 81.44 85 SER A N 1
ATOM 666 C CA . SER A 1 85 ? -6.353 8.636 9.978 1.00 81.44 85 SER A CA 1
ATOM 667 C C . SER A 1 85 ? -5.023 8.335 9.289 1.00 81.44 85 SER A C 1
ATOM 669 O O . SER A 1 85 ? -4.777 8.836 8.197 1.00 81.44 85 SER A O 1
ATOM 671 N N . GLU A 1 86 ? -4.203 7.490 9.907 1.00 81.50 86 GLU A N 1
ATOM 672 C CA . GLU A 1 86 ? -2.860 7.145 9.427 1.00 81.50 86 GLU A CA 1
ATOM 673 C C . GLU A 1 86 ? -2.681 5.620 9.381 1.00 81.50 86 GLU A C 1
ATOM 675 O O . GLU A 1 86 ? -3.266 4.893 10.186 1.00 81.50 86 GLU A O 1
ATOM 680 N N . SER A 1 87 ? -1.863 5.117 8.455 1.00 83.88 87 SER A N 1
ATOM 681 C CA . SER A 1 87 ? -1.379 3.728 8.495 1.00 83.88 87 SER A CA 1
ATOM 682 C C . SER A 1 87 ? -0.471 3.505 9.714 1.00 83.88 87 SER A C 1
ATOM 684 O O . SER A 1 87 ? 0.024 4.460 10.299 1.00 83.88 87 SER A O 1
ATOM 686 N N . ASN A 1 88 ? -0.248 2.257 10.137 1.00 86.50 88 ASN A N 1
ATOM 687 C CA . ASN A 1 88 ? 0.570 1.979 11.325 1.00 86.50 88 ASN A CA 1
ATOM 688 C C . ASN A 1 88 ? 2.066 2.302 11.084 1.00 86.50 88 ASN A C 1
ATOM 690 O O . ASN A 1 88 ? 2.707 1.555 10.339 1.00 86.50 88 ASN A O 1
ATOM 694 N N . PRO A 1 89 ? 2.671 3.298 11.766 1.00 86.44 89 PRO A N 1
ATOM 695 C CA . PRO A 1 89 ? 4.075 3.663 11.552 1.00 86.44 89 PRO A CA 1
ATOM 696 C C . PRO A 1 89 ? 5.055 2.506 11.781 1.00 86.44 89 PRO A C 1
ATOM 698 O O . PRO A 1 89 ? 6.077 2.422 11.108 1.00 86.44 89 PRO A O 1
ATOM 701 N N . ALA A 1 90 ? 4.712 1.551 12.653 1.00 89.25 90 ALA A N 1
ATOM 702 C CA . ALA A 1 90 ? 5.523 0.360 12.915 1.00 89.25 90 ALA A CA 1
ATOM 703 C C . ALA A 1 90 ? 5.639 -0.605 11.716 1.00 89.25 90 ALA A C 1
ATOM 705 O O . ALA A 1 90 ? 6.347 -1.606 11.803 1.00 89.25 90 ALA A O 1
ATOM 706 N N . CYS A 1 91 ? 4.904 -0.349 10.631 1.00 89.81 91 CYS A N 1
ATOM 707 C CA . CYS A 1 91 ? 4.930 -1.112 9.385 1.00 89.81 91 CYS A CA 1
ATOM 708 C C . CYS A 1 91 ? 5.453 -0.286 8.194 1.00 89.81 91 CYS A C 1
ATOM 710 O O . CYS A 1 91 ? 5.556 -0.818 7.092 1.00 89.81 91 CYS A O 1
ATOM 712 N N . GLY A 1 92 ? 5.770 1.000 8.377 1.00 89.81 92 GLY A N 1
ATOM 713 C CA . GLY A 1 92 ? 6.198 1.870 7.282 1.00 89.81 92 GLY A CA 1
ATOM 714 C C . GLY A 1 92 ? 7.691 1.747 6.985 1.00 89.81 92 GLY A C 1
ATOM 715 O O . GLY A 1 92 ? 8.516 1.928 7.881 1.00 89.81 92 GLY A O 1
ATOM 716 N N . ARG A 1 93 ? 8.059 1.536 5.715 1.00 90.31 93 ARG A N 1
ATOM 717 C CA . ARG A 1 93 ? 9.461 1.478 5.254 1.00 90.31 93 ARG A CA 1
ATOM 718 C C . ARG A 1 93 ? 10.272 2.703 5.671 1.00 90.31 93 ARG A C 1
ATOM 720 O O . ARG A 1 93 ? 11.448 2.582 6.000 1.00 90.31 93 ARG A O 1
ATOM 727 N N . PHE A 1 94 ? 9.633 3.874 5.701 1.00 89.38 94 PHE A N 1
ATOM 728 C CA . PHE A 1 94 ? 10.254 5.127 6.133 1.00 89.38 94 PHE A CA 1
ATOM 729 C C . PHE A 1 94 ? 10.854 5.039 7.548 1.00 89.38 94 PHE A C 1
ATOM 731 O O . PHE A 1 94 ? 11.930 5.587 7.791 1.00 89.38 94 PHE A O 1
ATOM 738 N N . PHE A 1 95 ? 10.186 4.321 8.456 1.00 87.88 95 PHE A N 1
ATOM 739 C CA . PHE A 1 95 ? 10.598 4.149 9.852 1.00 87.88 95 PHE A CA 1
ATOM 740 C C . PHE A 1 95 ? 11.514 2.935 10.066 1.00 87.88 95 PHE A C 1
ATOM 742 O O . PHE A 1 95 ? 12.196 2.857 11.084 1.00 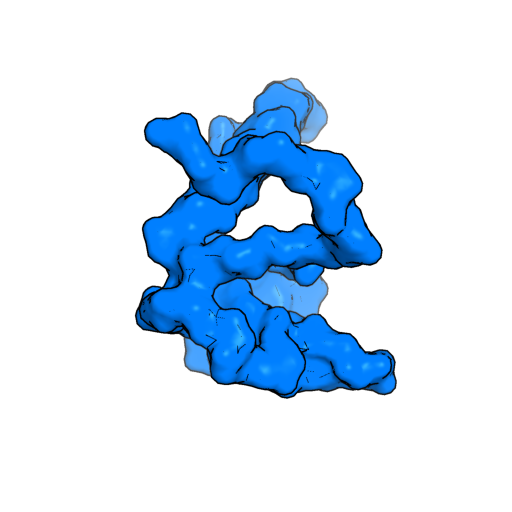87.88 95 PHE A O 1
ATOM 749 N N . HIS A 1 96 ? 11.563 2.020 9.096 1.00 89.62 96 HIS A N 1
ATOM 750 C CA . HIS A 1 96 ? 12.286 0.750 9.157 1.00 89.62 96 HIS A CA 1
ATOM 751 C C . HIS A 1 96 ? 13.291 0.637 8.010 1.00 89.62 96 HIS A C 1
ATOM 753 O O . HIS A 1 96 ? 13.196 -0.266 7.182 1.00 89.62 96 HIS A O 1
ATOM 759 N N . GLN A 1 97 ? 14.245 1.573 7.932 1.00 90.25 97 GLN A N 1
ATOM 760 C CA . GLN A 1 97 ? 15.301 1.586 6.900 1.00 90.25 97 GLN A CA 1
ATOM 761 C C . GLN A 1 97 ? 16.312 0.435 7.049 1.00 90.25 97 GLN A C 1
ATOM 763 O O . GLN A 1 97 ? 17.073 0.148 6.129 1.00 90.25 97 GLN A O 1
ATOM 768 N N . ASP A 1 98 ? 16.301 -0.228 8.203 1.00 93.00 98 ASP A N 1
ATOM 769 C CA . ASP A 1 98 ? 17.091 -1.411 8.543 1.00 93.00 98 ASP A CA 1
ATOM 770 C C . ASP A 1 98 ? 16.425 -2.735 8.120 1.00 93.00 98 ASP A C 1
ATOM 772 O O . ASP A 1 98 ? 16.933 -3.805 8.448 1.00 93.00 98 ASP A O 1
ATOM 776 N N . ASP A 1 99 ? 15.285 -2.669 7.420 1.00 89.44 99 ASP A N 1
ATOM 777 C CA . ASP A 1 99 ? 14.450 -3.817 7.032 1.00 89.44 99 ASP A CA 1
ATOM 778 C C . ASP A 1 99 ? 13.908 -4.639 8.220 1.00 89.44 99 ASP A C 1
ATOM 780 O O . ASP A 1 99 ? 13.406 -5.756 8.048 1.00 89.44 99 ASP A O 1
ATOM 784 N N . ASN A 1 100 ? 13.942 -4.089 9.439 1.00 93.81 100 ASN A N 1
ATOM 785 C CA . ASN A 1 100 ? 13.462 -4.774 10.631 1.00 93.81 100 ASN A CA 1
ATOM 786 C C . ASN A 1 100 ? 12.009 -4.414 10.951 1.00 93.81 100 ASN A C 1
ATOM 788 O O . ASN A 1 100 ? 11.724 -3.479 11.694 1.00 93.81 100 ASN A O 1
ATOM 792 N N . TYR A 1 101 ? 11.081 -5.238 10.473 1.00 93.69 101 TYR A N 1
ATOM 793 C CA . TYR A 1 101 ? 9.646 -5.081 10.727 1.00 93.69 101 TYR A CA 1
ATOM 794 C C . TYR A 1 101 ? 9.143 -5.844 11.962 1.00 93.69 101 TYR A C 1
ATOM 796 O O . TYR A 1 101 ? 7.969 -6.207 12.021 1.00 93.69 101 TYR A O 1
ATOM 804 N N . GLY A 1 102 ? 9.998 -6.121 12.954 1.00 94.06 102 GLY A N 1
ATOM 805 C CA . GLY A 1 102 ? 9.612 -6.869 14.160 1.00 94.06 102 GLY A CA 1
ATOM 806 C C . GLY A 1 102 ? 8.517 -6.193 14.998 1.00 94.06 102 GLY A C 1
ATOM 807 O O . GLY A 1 102 ? 7.768 -6.872 15.696 1.00 94.06 102 GLY A O 1
ATOM 808 N N . SER A 1 103 ? 8.386 -4.868 14.900 1.00 90.62 103 SER A N 1
ATOM 809 C CA . SER A 1 103 ? 7.305 -4.095 15.524 1.00 90.62 103 SER A CA 1
ATOM 810 C C . SER A 1 103 ? 6.010 -4.064 14.708 1.00 90.62 103 SER A C 1
ATOM 812 O O . SER A 1 103 ? 4.980 -3.640 15.232 1.00 90.62 103 SER A O 1
ATOM 814 N N . CYS A 1 104 ? 6.028 -4.508 13.447 1.00 91.06 104 CYS A N 1
ATOM 815 C CA . CYS A 1 104 ? 4.827 -4.601 12.626 1.00 91.06 104 CYS A CA 1
ATOM 816 C C . CYS A 1 104 ? 4.058 -5.883 12.993 1.00 91.06 104 CYS A C 1
ATOM 818 O O . CYS A 1 104 ? 4.617 -6.972 12.849 1.00 91.06 104 CYS A O 1
ATOM 820 N N . PRO A 1 105 ? 2.773 -5.822 13.397 1.00 88.56 105 PRO A N 1
ATOM 821 C CA . PRO A 1 105 ? 2.010 -7.010 13.804 1.00 88.56 105 PRO A CA 1
ATOM 822 C C . PRO A 1 105 ? 1.934 -8.123 12.747 1.00 88.56 105 PRO A C 1
ATOM 824 O O . PRO A 1 105 ? 1.804 -9.294 13.089 1.00 88.56 105 PRO A O 1
ATOM 827 N N . GLY A 1 106 ? 2.033 -7.767 11.462 1.00 86.38 106 GLY A N 1
ATOM 828 C CA . GLY A 1 106 ? 2.094 -8.715 10.348 1.00 86.38 106 GLY A CA 1
ATOM 829 C C . GLY A 1 106 ? 3.482 -8.885 9.722 1.00 86.38 106 GLY A C 1
ATOM 830 O O . GLY A 1 106 ? 3.613 -9.499 8.660 1.00 86.38 106 GLY A O 1
ATOM 831 N N . GLY A 1 107 ? 4.510 -8.331 10.366 1.00 90.31 107 GLY A N 1
ATOM 832 C CA . GLY A 1 107 ? 5.897 -8.359 9.925 1.00 90.31 107 GLY A CA 1
ATOM 833 C C . GLY A 1 107 ? 6.105 -7.782 8.525 1.00 90.31 107 GLY A C 1
ATOM 834 O O . GLY A 1 107 ? 5.289 -7.028 7.992 1.00 90.31 107 GLY A O 1
ATOM 835 N N . ALA A 1 108 ? 7.193 -8.211 7.886 1.00 89.38 108 ALA A N 1
ATOM 836 C CA . ALA A 1 108 ? 7.551 -7.780 6.537 1.00 89.38 108 ALA A CA 1
ATOM 837 C C . 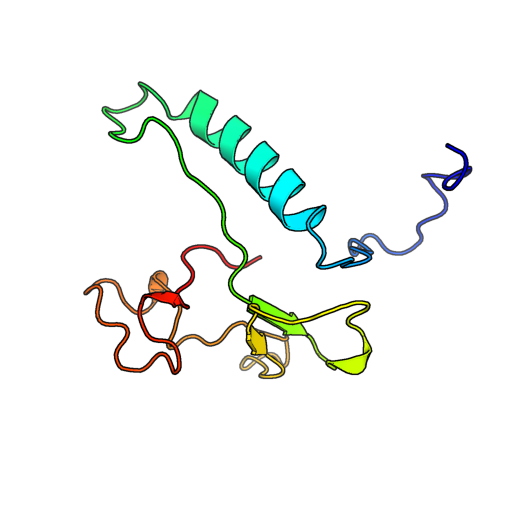ALA A 1 108 ? 6.474 -8.110 5.484 1.00 89.38 108 ALA A C 1
ATOM 839 O O . ALA A 1 108 ? 6.409 -7.467 4.450 1.00 89.38 108 ALA A O 1
ATOM 840 N N . ALA A 1 109 ? 5.573 -9.070 5.708 1.00 88.75 109 ALA A N 1
ATOM 841 C CA . ALA A 1 109 ? 4.508 -9.356 4.739 1.00 88.75 109 ALA A CA 1
ATOM 842 C C . ALA A 1 109 ? 3.426 -8.258 4.676 1.00 88.75 109 ALA A C 1
ATOM 844 O O . ALA A 1 109 ? 2.640 -8.224 3.719 1.00 88.75 109 ALA A O 1
ATOM 845 N N . ARG A 1 110 ? 3.367 -7.404 5.707 1.00 88.25 110 ARG A N 1
ATOM 846 C CA . ARG A 1 110 ? 2.383 -6.328 5.896 1.00 88.25 110 ARG A CA 1
ATOM 847 C C . ARG A 1 110 ? 3.014 -4.938 5.976 1.00 88.25 110 ARG A C 1
ATOM 849 O O . ARG A 1 110 ? 2.313 -3.980 6.287 1.00 88.25 110 ARG A O 1
ATOM 856 N N . HIS A 1 111 ? 4.309 -4.821 5.682 1.00 90.75 111 HIS A N 1
ATOM 857 C CA . HIS A 1 111 ? 4.939 -3.513 5.549 1.00 90.75 111 HIS A CA 1
ATOM 858 C C . HIS A 1 111 ? 4.390 -2.745 4.341 1.00 90.75 111 HIS A C 1
ATOM 860 O O . HIS A 1 111 ? 3.862 -3.349 3.402 1.00 90.75 111 HIS A O 1
ATOM 866 N N . TYR A 1 112 ? 4.533 -1.421 4.368 1.00 89.69 112 TYR A N 1
ATOM 867 C CA . TYR A 1 112 ? 4.207 -0.548 3.245 1.00 89.69 112 TYR A CA 1
ATOM 868 C C . TYR A 1 112 ? 5.350 0.421 2.938 1.00 89.69 112 TYR A C 1
ATOM 870 O O . TYR A 1 112 ? 5.977 0.977 3.842 1.00 89.69 112 TYR A O 1
ATOM 878 N N . ASP A 1 113 ? 5.573 0.664 1.649 1.00 88.75 113 ASP A N 1
ATOM 879 C CA . ASP A 1 113 ? 6.568 1.623 1.153 1.00 88.75 113 ASP A CA 1
ATOM 880 C C . ASP A 1 113 ? 5.960 2.985 0.803 1.00 88.75 113 ASP A C 1
ATOM 882 O O . ASP A 1 113 ? 6.652 4.002 0.804 1.00 88.75 113 ASP A O 1
ATOM 886 N N . VAL A 1 114 ? 4.653 3.012 0.525 1.00 83.25 114 VAL A N 1
ATOM 887 C CA . VAL A 1 114 ? 3.907 4.200 0.097 1.00 83.25 114 VAL A CA 1
ATOM 888 C C . VAL A 1 114 ? 2.644 4.338 0.943 1.00 83.25 114 VAL A C 1
ATOM 890 O O . VAL A 1 114 ? 1.900 3.374 1.118 1.00 83.25 114 VAL A O 1
ATOM 893 N N . SER A 1 115 ? 2.397 5.551 1.437 1.00 80.12 115 SER A N 1
ATOM 894 C CA . SER A 1 115 ? 1.133 5.972 2.048 1.00 80.12 115 SER A CA 1
ATOM 895 C C . SER A 1 115 ? 0.591 7.165 1.261 1.00 80.12 115 SER A C 1
ATOM 897 O O . SER A 1 115 ? 1.375 8.007 0.822 1.00 80.12 115 SER A O 1
ATOM 899 N N . LEU A 1 116 ? -0.727 7.211 1.065 1.00 67.06 116 LEU A N 1
ATOM 900 C CA . LEU A 1 116 ? -1.453 8.229 0.295 1.00 67.06 116 LEU A CA 1
ATOM 901 C C . LEU A 1 116 ? -2.450 8.968 1.184 1.00 67.06 116 LEU A C 1
ATOM 903 O O . LEU A 1 116 ? -2.996 8.307 2.097 1.00 67.06 116 LEU A O 1
#

Organism: NCBI:txid1214573

Foldseek 3Di:
DPPPPDPPPPPDPPPPPLPPVVPPVQVVVQVVQVVVLVVPVVPPPPPDPGDRDDAAEDFDCDPVSRDDDCPRHHYFNDADPVRHTDDDPLQECVNPVVQFSVSPPVHPVRHDDDDD

Mean predicted aligned error: 9.95 Å

pLDDT: mean 76.88, std 16.96, range [36.16, 94.06]

Solvent-accessible surface area (backbone atoms only — not comparable to full-atom values): 7506 Å² total; per-residue (Å²): 141,85,90,75,94,58,91,82,71,69,88,57,93,62,81,82,68,77,52,51,60,90,43,62,60,50,52,52,52,30,53,54,45,48,61,54,43,65,67,40,50,79,41,92,77,46,86,58,92,74,74,90,62,75,75,42,57,48,48,31,88,49,75,85,75,62,50,78,69,64,82,85,40,48,79,30,64,49,55,47,100,85,68,46,53,34,68,64,64,54,27,29,42,88,76,30,81,82,74,63,30,83,74,16,97,62,27,75,86,46,42,40,86,76,87,133

Sequence (116 aa):
MSTYNNPLGFKNYGYDQLVDIKGRIASVLQCQHDKWMEWLIGFDKFSYSSAPVKVVGWAVRDQNLLQGSTSGIDVYTNKDSGGISESNPACGRFFHQDDNYGSCPGGAARHYDVSL

Secondary structure (DSSP, 8-state):
--S-S-TT-----S-----BTTTHHHHHHHHHHHHHHHHHTTSTT---S-------EEE-S-GGG-BS--TTSEEE--B-TTS-B---GGGBTTT-TTS--TTSTTGGGG-BS---

Radius of gyration: 16.81 Å; Cα contacts (8 Å, |Δi|>4): 129; chains: 1; bounding box: 46×29×35 Å